Protein AF-A0AAW5SA31-F1 (afdb_monomer)

Structure (mmCIF, N/CA/C/O backbone):
data_AF-A0AAW5SA31-F1
#
_entry.id   AF-A0AAW5SA31-F1
#
loop_
_atom_site.group_PDB
_atom_site.id
_atom_site.type_symbol
_atom_site.label_atom_id
_atom_site.label_alt_id
_atom_site.label_comp_id
_atom_site.label_asym_id
_atom_site.label_entity_id
_atom_site.label_seq_id
_atom_site.pdbx_PDB_ins_code
_atom_site.Cartn_x
_atom_site.Cartn_y
_atom_site.Cartn_z
_atom_site.occupancy
_atom_site.B_iso_or_equiv
_atom_site.auth_seq_id
_atom_site.auth_comp_id
_atom_site.auth_asym_id
_atom_site.auth_atom_id
_atom_site.pdbx_PDB_model_num
ATOM 1 N N . MET A 1 1 ? 22.040 14.683 -33.271 1.00 43.22 1 MET A N 1
ATOM 2 C CA . MET A 1 1 ? 22.042 13.225 -33.069 1.00 43.22 1 MET A CA 1
ATOM 3 C C . MET A 1 1 ? 21.129 13.010 -31.892 1.00 43.22 1 MET A C 1
ATOM 5 O O . MET A 1 1 ? 21.526 13.370 -30.793 1.00 43.22 1 MET A O 1
ATOM 9 N N . ASP A 1 2 ? 19.895 12.589 -32.143 1.00 50.62 2 ASP A N 1
ATOM 10 C CA . ASP A 1 2 ? 19.017 12.138 -31.068 1.00 50.62 2 ASP A CA 1
ATOM 11 C C . ASP A 1 2 ? 19.607 10.826 -30.564 1.00 50.62 2 ASP A C 1
ATOM 13 O O . ASP A 1 2 ? 19.638 9.835 -31.294 1.00 50.62 2 ASP A O 1
ATOM 17 N N . VAL A 1 3 ? 20.193 10.857 -29.370 1.00 56.38 3 VAL A N 1
ATOM 18 C CA . VAL A 1 3 ? 20.491 9.630 -28.637 1.00 56.38 3 VAL A CA 1
ATOM 19 C C . VAL A 1 3 ? 19.122 9.116 -28.217 1.00 56.38 3 VAL A C 1
ATOM 21 O O . VAL A 1 3 ? 18.486 9.682 -27.334 1.00 56.38 3 VAL A O 1
ATOM 24 N N . THR A 1 4 ? 18.593 8.145 -28.954 1.00 63.34 4 THR A N 1
ATOM 25 C CA . THR A 1 4 ? 17.371 7.452 -28.559 1.00 63.34 4 THR A CA 1
ATOM 26 C C . THR A 1 4 ? 17.748 6.507 -27.432 1.00 63.34 4 THR A C 1
ATOM 28 O O . THR A 1 4 ? 18.197 5.400 -27.707 1.00 63.34 4 THR A O 1
ATOM 31 N N . THR A 1 5 ? 17.628 6.973 -26.192 1.00 72.38 5 THR A N 1
ATOM 32 C CA . THR A 1 5 ? 17.687 6.123 -25.001 1.00 72.38 5 THR A CA 1
ATOM 33 C C . THR A 1 5 ? 16.659 4.999 -25.159 1.00 72.38 5 THR A C 1
ATOM 35 O O . THR A 1 5 ? 15.472 5.274 -25.373 1.00 72.38 5 THR A O 1
ATOM 38 N N . GLU A 1 6 ? 17.108 3.743 -25.131 1.00 83.25 6 GLU A N 1
ATOM 39 C CA . GLU A 1 6 ? 16.254 2.572 -25.351 1.00 83.25 6 GLU A CA 1
ATOM 40 C C . GLU A 1 6 ? 15.943 1.895 -24.013 1.00 83.25 6 GLU A C 1
ATOM 42 O O . GLU A 1 6 ? 16.829 1.600 -23.210 1.00 83.25 6 GLU A O 1
ATOM 47 N N . THR A 1 7 ? 14.663 1.623 -23.756 1.00 85.06 7 THR A N 1
ATOM 48 C CA . THR A 1 7 ? 14.256 0.823 -22.597 1.00 85.06 7 THR A CA 1
ATOM 49 C C . THR A 1 7 ? 14.637 -0.639 -22.827 1.00 85.06 7 THR A C 1
ATOM 51 O O . THR A 1 7 ? 14.102 -1.287 -23.725 1.00 85.06 7 THR A O 1
ATOM 54 N N . ILE A 1 8 ? 15.518 -1.185 -21.987 1.00 91.56 8 ILE A N 1
ATOM 55 C CA . ILE A 1 8 ? 15.962 -2.585 -22.072 1.00 91.56 8 ILE A CA 1
ATOM 56 C C . ILE A 1 8 ? 14.999 -3.515 -21.331 1.00 91.56 8 ILE A C 1
ATOM 58 O O . ILE A 1 8 ? 14.738 -4.636 -21.773 1.00 91.56 8 ILE A O 1
ATOM 62 N N . ALA A 1 9 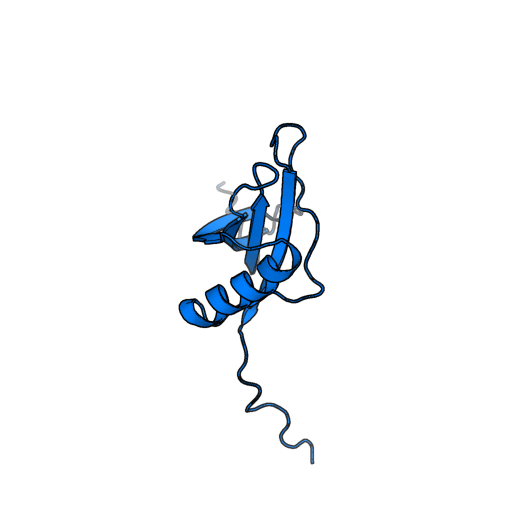? 14.495 -3.079 -20.178 1.00 91.00 9 ALA A N 1
ATOM 63 C CA . ALA A 1 9 ? 13.637 -3.896 -19.335 1.00 91.00 9 ALA A CA 1
ATOM 64 C C . ALA A 1 9 ? 12.626 -3.036 -18.580 1.00 91.00 9 ALA A C 1
ATOM 66 O O . ALA A 1 9 ? 12.915 -1.900 -18.211 1.00 91.00 9 ALA A O 1
ATOM 67 N N . VAL A 1 10 ? 11.456 -3.619 -18.324 1.00 92.62 10 VAL A N 1
ATOM 68 C CA . VAL A 1 10 ? 10.434 -3.056 -17.441 1.00 92.62 10 VAL A CA 1
ATOM 69 C C . VAL A 1 10 ? 9.976 -4.149 -16.486 1.00 92.62 10 VAL A C 1
ATOM 71 O O . VAL A 1 10 ? 9.599 -5.239 -16.921 1.00 92.62 10 VAL A O 1
ATOM 74 N N . GLU A 1 11 ? 9.999 -3.857 -15.192 1.00 94.25 11 GLU A N 1
ATOM 75 C CA . GLU A 1 11 ? 9.442 -4.705 -14.144 1.00 94.25 11 GLU A CA 1
ATOM 76 C C . GLU A 1 11 ? 8.261 -3.983 -13.505 1.00 94.25 11 GLU A C 1
ATOM 78 O O . GLU A 1 11 ? 8.405 -2.882 -12.987 1.00 94.25 11 GLU A O 1
ATOM 83 N N . THR A 1 12 ? 7.095 -4.625 -13.521 1.00 94.62 12 THR A N 1
ATOM 84 C CA . THR A 1 12 ? 5.894 -4.115 -12.855 1.00 94.62 12 THR A CA 1
ATOM 85 C C . THR A 1 12 ? 5.674 -4.864 -11.547 1.00 94.62 12 THR A C 1
ATOM 87 O O . THR A 1 12 ? 5.525 -6.090 -11.541 1.00 94.62 12 THR A O 1
ATOM 90 N N . GLN A 1 13 ? 5.583 -4.129 -10.442 1.00 95.44 13 GLN A N 1
ATOM 91 C CA . GLN A 1 13 ? 5.268 -4.655 -9.117 1.00 95.44 13 GLN A CA 1
ATOM 92 C C . GLN A 1 13 ? 4.000 -4.003 -8.557 1.00 95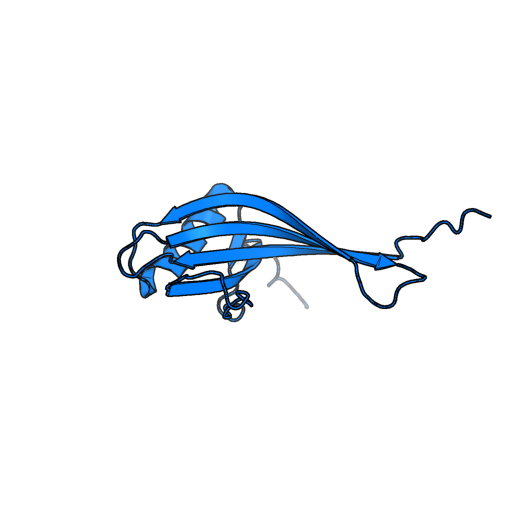.44 13 GLN A C 1
ATOM 94 O O . GLN A 1 13 ? 3.694 -2.845 -8.834 1.00 95.44 13 GLN A O 1
ATOM 99 N N . MET A 1 14 ? 3.252 -4.752 -7.744 1.00 97.12 14 MET A N 1
ATOM 100 C CA . MET A 1 14 ? 2.120 -4.219 -6.983 1.00 97.12 14 MET A CA 1
ATOM 101 C C . MET A 1 14 ? 2.546 -4.046 -5.527 1.00 97.12 14 MET A C 1
ATOM 103 O O . MET A 1 14 ? 3.048 -4.982 -4.900 1.00 97.12 14 MET A O 1
ATOM 107 N N . ARG A 1 15 ? 2.329 -2.856 -4.977 1.00 96.38 15 ARG A N 1
ATOM 108 C CA . ARG A 1 15 ? 2.663 -2.489 -3.600 1.00 96.38 15 ARG A CA 1
ATOM 109 C C . ARG A 1 15 ? 1.425 -1.989 -2.885 1.00 96.38 15 ARG A C 1
ATOM 111 O O . ARG A 1 15 ? 0.513 -1.455 -3.503 1.00 96.38 15 ARG A O 1
ATOM 118 N N . VAL A 1 16 ? 1.388 -2.187 -1.580 1.00 96.94 16 VAL A N 1
ATOM 119 C CA . VAL A 1 16 ? 0.352 -1.642 -0.716 1.00 96.94 16 VAL A CA 1
ATOM 120 C C . VAL A 1 16 ? 1.024 -0.785 0.321 1.00 96.94 16 VAL A C 1
ATOM 122 O O . VAL A 1 16 ? 1.877 -1.282 1.050 1.00 96.94 16 VAL A O 1
ATOM 125 N N . GLU A 1 17 ? 0.612 0.467 0.400 1.00 95.56 17 GLU A N 1
ATOM 126 C CA . GLU A 1 17 ? 1.028 1.397 1.437 1.00 95.56 17 GLU A CA 1
ATOM 127 C C . GLU A 1 17 ? -0.087 1.534 2.466 1.00 95.56 17 GLU A C 1
ATOM 129 O O . GLU A 1 17 ? -1.270 1.519 2.130 1.00 95.56 17 GLU A O 1
ATOM 134 N N . VAL A 1 18 ? 0.288 1.628 3.736 1.00 95.12 18 VAL A N 1
ATOM 135 C CA . VAL A 1 18 ? -0.635 1.774 4.857 1.00 95.12 18 VAL A CA 1
ATOM 136 C C . VAL A 1 18 ? -0.157 2.911 5.731 1.00 95.12 18 VAL A C 1
ATOM 138 O O . VAL A 1 18 ? 0.892 2.841 6.370 1.00 95.12 18 VAL A O 1
ATOM 141 N N . LEU A 1 19 ? -0.984 3.939 5.788 1.00 94.25 19 LEU A N 1
ATOM 142 C CA . LEU A 1 19 ? -0.770 5.167 6.522 1.00 94.25 19 LEU A CA 1
ATOM 143 C C . LEU A 1 19 ? -1.684 5.202 7.749 1.00 94.25 19 LEU A C 1
ATOM 145 O O . LEU A 1 19 ? -2.885 4.959 7.646 1.00 94.25 19 LEU A O 1
ATOM 149 N N . LEU A 1 20 ? -1.140 5.576 8.905 1.00 93.12 20 LEU A N 1
ATOM 150 C CA . LEU A 1 20 ? -1.929 6.015 10.054 1.00 93.12 20 LEU A CA 1
ATOM 151 C C . LEU A 1 20 ? -1.558 7.466 10.381 1.00 93.12 20 LEU A C 1
ATOM 153 O O . LEU A 1 20 ? -0.479 7.694 10.934 1.00 93.12 20 LEU A O 1
ATOM 157 N N . PRO A 1 21 ? -2.430 8.449 10.099 1.00 89.25 21 PRO A N 1
ATOM 158 C CA . PRO A 1 21 ? -2.113 9.855 10.347 1.00 89.25 21 PRO A CA 1
ATOM 159 C C . PRO A 1 21 ? -1.882 10.154 11.833 1.00 89.25 21 PRO A C 1
ATOM 161 O O . PRO A 1 21 ? -0.924 10.824 12.200 1.00 89.25 21 PRO A O 1
ATOM 164 N N . ALA A 1 22 ? -2.737 9.613 12.703 1.00 89.38 22 ALA A N 1
ATOM 165 C CA . ALA A 1 22 ? -2.664 9.788 14.149 1.00 89.38 22 ALA A CA 1
ATOM 166 C C . ALA A 1 22 ? -3.238 8.566 14.876 1.00 89.38 22 ALA A C 1
ATOM 168 O O . ALA A 1 22 ? -4.067 7.832 14.336 1.00 89.38 22 ALA A O 1
ATOM 169 N N . VAL A 1 23 ? -2.835 8.364 16.133 1.00 86.19 23 VAL A N 1
ATOM 170 C CA . VAL A 1 23 ? -3.386 7.291 16.973 1.00 86.19 23 VAL A CA 1
ATOM 171 C C . VAL A 1 23 ? -4.901 7.475 17.116 1.00 86.19 23 VAL A C 1
ATOM 173 O O . VAL A 1 23 ? -5.365 8.521 17.562 1.00 86.19 23 VAL A O 1
ATOM 176 N N . GLY A 1 24 ? -5.666 6.446 16.745 1.00 85.44 24 GLY A N 1
ATOM 177 C CA . GLY A 1 24 ? -7.133 6.460 16.780 1.00 85.44 24 GLY A CA 1
ATOM 178 C C . GLY A 1 24 ? -7.811 6.948 15.495 1.00 85.44 24 GLY A C 1
ATOM 179 O O . GLY A 1 24 ? -9.036 6.881 15.418 1.00 85.44 24 GLY A O 1
ATOM 180 N N . ALA A 1 25 ? -7.052 7.398 14.490 1.00 91.50 25 ALA A N 1
ATOM 181 C CA . ALA A 1 25 ? -7.575 7.634 13.145 1.00 91.50 25 ALA A CA 1
ATOM 182 C C . ALA A 1 25 ? -7.816 6.309 12.394 1.00 91.50 25 ALA A C 1
ATOM 184 O O . ALA A 1 25 ? -7.341 5.249 12.808 1.00 91.50 25 ALA A O 1
ATOM 185 N N . ALA A 1 26 ? -8.547 6.374 11.279 1.00 94.62 26 ALA A N 1
ATOM 186 C CA . ALA A 1 26 ? -8.621 5.259 10.340 1.00 94.62 26 ALA A CA 1
ATOM 187 C C . ALA A 1 26 ? -7.269 5.064 9.636 1.00 94.62 26 ALA A C 1
ATOM 189 O O . ALA A 1 26 ? -6.535 6.029 9.407 1.00 94.62 26 ALA A O 1
ATOM 190 N N . PHE A 1 27 ? -6.958 3.818 9.284 1.00 95.88 27 PHE A N 1
ATOM 191 C CA . PHE A 1 27 ? -5.839 3.526 8.395 1.00 95.88 27 PHE A CA 1
ATOM 192 C C . PHE A 1 27 ? -6.220 3.894 6.971 1.00 95.88 27 PHE A C 1
ATOM 194 O O . PHE A 1 27 ? -7.309 3.540 6.533 1.00 95.88 27 PHE A O 1
ATOM 201 N N . HIS A 1 28 ? -5.315 4.534 6.248 1.00 96.56 28 HIS A N 1
ATOM 202 C CA . HIS A 1 28 ? -5.466 4.803 4.830 1.00 96.56 28 HIS A CA 1
ATOM 203 C C . HIS A 1 28 ? -4.569 3.834 4.057 1.00 96.56 28 HIS A C 1
ATOM 205 O O . HIS A 1 28 ? -3.347 3.873 4.200 1.00 96.56 28 HIS A O 1
ATOM 211 N N . ALA A 1 29 ? -5.180 2.908 3.321 1.00 96.81 29 ALA A N 1
ATOM 212 C CA . ALA A 1 29 ? -4.482 1.902 2.533 1.00 96.81 29 ALA A CA 1
ATOM 213 C C . ALA A 1 29 ? -4.523 2.270 1.046 1.00 96.81 29 ALA A C 1
ATOM 215 O O . ALA A 1 29 ? -5.592 2.568 0.517 1.00 96.81 29 ALA A O 1
ATOM 216 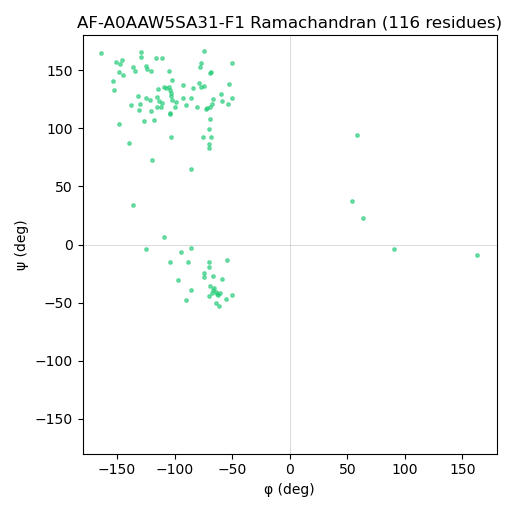N N . VAL A 1 30 ? -3.382 2.196 0.368 1.00 97.00 30 VAL A N 1
ATOM 217 C CA . VAL A 1 30 ? -3.219 2.565 -1.044 1.00 97.00 30 VAL A CA 1
ATOM 218 C C . VAL A 1 30 ? -2.624 1.383 -1.793 1.00 97.00 30 VAL A C 1
ATOM 220 O O . VAL A 1 30 ? -1.585 0.866 -1.394 1.00 97.00 30 VAL A O 1
ATOM 223 N N . LEU A 1 31 ? -3.263 0.943 -2.875 1.00 97.56 31 LEU A N 1
ATOM 224 C CA . LEU A 1 31 ? -2.675 -0.005 -3.820 1.00 97.56 31 LEU A CA 1
ATOM 225 C C . LEU A 1 31 ? -1.947 0.785 -4.911 1.00 97.56 31 LEU A C 1
ATOM 227 O O . LEU A 1 31 ? -2.567 1.553 -5.647 1.00 97.56 31 LEU A O 1
ATOM 231 N N . VAL A 1 32 ? -0.647 0.555 -5.039 1.00 96.62 32 VAL A N 1
ATOM 232 C CA . VAL A 1 32 ? 0.247 1.226 -5.983 1.00 96.62 32 VAL A CA 1
ATOM 233 C C . VAL A 1 32 ? 0.766 0.208 -6.996 1.00 96.62 32 VAL A C 1
ATOM 235 O O . VAL A 1 32 ? 1.187 -0.891 -6.629 1.00 96.62 32 VAL A O 1
ATOM 238 N N . ARG A 1 33 ? 0.749 0.564 -8.280 1.00 96.19 33 ARG A N 1
ATOM 239 C CA . ARG A 1 33 ? 1.544 -0.107 -9.312 1.00 96.19 33 ARG A CA 1
ATOM 240 C C . ARG A 1 33 ? 2.859 0.644 -9.455 1.00 96.19 33 ARG A C 1
ATOM 242 O O . ARG A 1 33 ? 2.842 1.847 -9.687 1.00 96.19 33 ARG A O 1
ATOM 249 N N . GLU A 1 34 ? 3.966 -0.066 -9.338 1.00 95.75 34 GLU A N 1
ATOM 250 C CA . GLU A 1 34 ? 5.311 0.461 -9.526 1.00 95.75 34 GLU A CA 1
ATOM 251 C C . GLU A 1 34 ? 5.906 -0.156 -10.791 1.00 95.75 34 GLU A C 1
ATOM 253 O O . GLU A 1 34 ? 6.036 -1.376 -10.877 1.00 95.75 34 GLU A O 1
ATOM 258 N N . ASP A 1 35 ? 6.223 0.684 -11.773 1.00 95.19 35 ASP A N 1
ATOM 259 C CA . ASP A 1 35 ? 6.901 0.296 -13.004 1.00 95.19 35 ASP A CA 1
ATOM 260 C C . ASP A 1 35 ? 8.364 0.754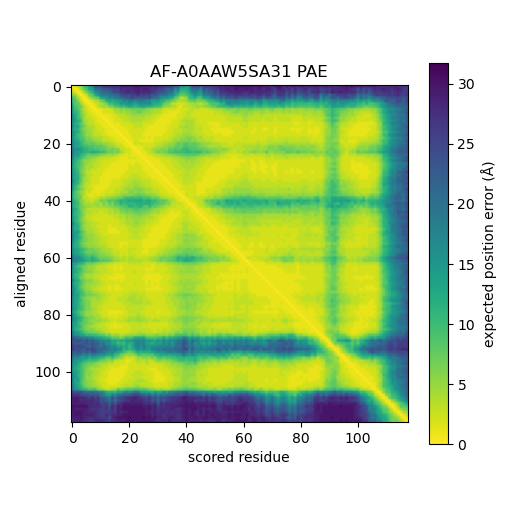 -12.904 1.00 95.19 35 ASP A C 1
ATOM 262 O O . ASP A 1 35 ? 8.650 1.950 -12.858 1.00 95.19 35 ASP A O 1
ATOM 266 N N . ILE A 1 36 ? 9.282 -0.209 -12.838 1.00 94.25 36 ILE A N 1
ATOM 267 C CA . ILE A 1 36 ? 10.729 0.003 -12.754 1.00 94.25 36 ILE A CA 1
ATOM 268 C C . ILE A 1 36 ? 11.299 -0.198 -14.157 1.00 94.25 36 ILE A C 1
ATOM 270 O O . ILE A 1 36 ? 11.153 -1.277 -14.734 1.00 94.25 36 ILE A O 1
ATOM 274 N N . GLN A 1 37 ? 11.906 0.838 -14.727 1.00 94.12 37 GLN A N 1
ATOM 275 C CA . GLN A 1 37 ? 12.387 0.854 -16.108 1.00 94.12 37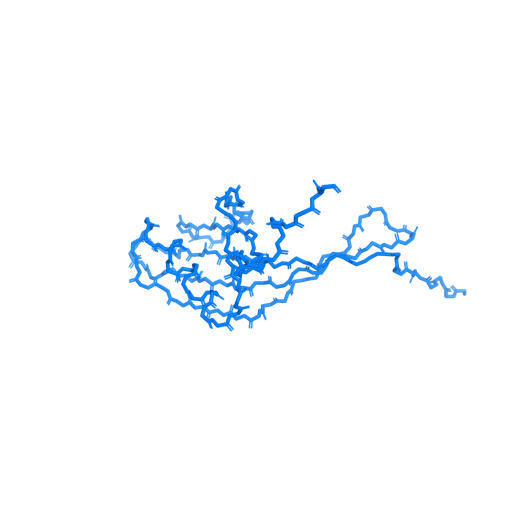 GLN A CA 1
ATOM 276 C C . GLN A 1 37 ? 13.907 0.977 -16.137 1.00 94.12 37 GLN A C 1
ATOM 278 O O . GLN A 1 37 ? 14.471 1.895 -15.551 1.00 94.12 37 GLN A O 1
ATOM 283 N N . TRP A 1 38 ? 14.570 0.064 -16.845 1.00 93.62 38 TRP A N 1
ATOM 284 C CA . TRP A 1 38 ? 16.015 0.104 -17.063 1.00 93.62 38 TRP A CA 1
ATOM 285 C C . TRP A 1 38 ? 16.321 0.557 -18.482 1.00 93.62 38 TRP A C 1
ATOM 287 O O . TRP A 1 38 ? 15.722 0.060 -19.443 1.00 93.62 38 TRP A O 1
ATOM 297 N N . PHE A 1 39 ? 17.294 1.452 -18.597 1.00 91.69 39 PHE A N 1
ATOM 298 C CA . PHE A 1 39 ? 17.763 2.012 -19.856 1.00 91.69 39 PHE A CA 1
ATOM 299 C C . PHE A 1 39 ? 19.178 1.525 -20.170 1.00 91.69 39 PHE A C 1
ATOM 301 O O . PHE A 1 39 ? 19.889 1.020 -19.301 1.00 91.69 39 PHE A O 1
ATOM 308 N N . ASP A 1 40 ? 19.568 1.618 -21.435 1.00 90.81 40 ASP A N 1
ATOM 309 C CA . ASP A 1 40 ? 20.885 1.195 -21.911 1.00 90.81 40 ASP A CA 1
ATOM 310 C C . ASP A 1 40 ? 22.023 2.144 -21.524 1.00 90.81 40 ASP A C 1
ATOM 312 O O . ASP A 1 40 ? 23.176 1.718 -21.410 1.00 90.81 40 ASP A O 1
ATOM 316 N N . ASP A 1 41 ? 21.692 3.408 -21.286 1.00 90.44 41 ASP A N 1
ATOM 317 C CA . ASP A 1 41 ? 22.615 4.491 -20.963 1.00 90.44 41 ASP A CA 1
ATOM 318 C C . ASP A 1 41 ? 22.621 4.900 -19.477 1.00 90.44 41 ASP A C 1
ATOM 320 O O . ASP A 1 41 ? 23.578 5.551 -19.044 1.00 90.44 41 ASP A O 1
ATOM 324 N N . ASP A 1 42 ? 21.624 4.483 -18.685 1.00 87.12 42 ASP A N 1
ATOM 325 C CA . ASP A 1 42 ? 21.509 4.793 -17.253 1.00 87.12 42 ASP A CA 1
ATOM 326 C C . ASP A 1 42 ? 21.612 3.531 -16.369 1.00 87.12 42 ASP A C 1
ATOM 328 O O . ASP A 1 42 ? 20.769 2.632 -16.451 1.00 87.12 42 ASP A O 1
ATOM 332 N N . PRO A 1 43 ? 22.620 3.434 -15.477 1.00 85.94 43 PRO A N 1
ATOM 333 C CA . PRO A 1 43 ? 22.705 2.340 -14.509 1.00 85.94 43 PRO A CA 1
ATOM 334 C C . PRO A 1 43 ? 21.634 2.400 -13.404 1.00 85.94 43 PRO A C 1
ATOM 336 O O . PRO A 1 43 ? 21.465 1.418 -12.677 1.00 85.94 43 PRO A O 1
ATOM 339 N N . THR A 1 44 ? 20.949 3.533 -13.235 1.00 91.50 44 THR A N 1
ATOM 340 C CA . THR A 1 44 ? 19.870 3.722 -12.262 1.00 91.50 44 THR A CA 1
ATOM 341 C C . THR A 1 44 ? 18.528 3.564 -12.972 1.00 91.50 44 THR A C 1
ATOM 343 O O . THR A 1 44 ? 18.266 4.289 -13.927 1.00 91.50 44 THR A O 1
ATOM 346 N N . PRO A 1 45 ? 17.654 2.641 -12.539 1.00 90.44 45 PRO A N 1
ATOM 347 C CA . PRO A 1 45 ? 16.338 2.536 -13.146 1.00 90.44 45 PRO A CA 1
ATOM 348 C C . PRO A 1 45 ? 15.458 3.742 -12.802 1.00 90.44 45 PRO A C 1
ATOM 350 O O . PRO A 1 45 ? 15.520 4.264 -11.686 1.00 90.44 45 PRO A O 1
ATOM 353 N N . ASP A 1 46 ? 14.586 4.123 -13.733 1.00 93.25 46 ASP A N 1
ATOM 354 C CA . ASP A 1 46 ? 13.481 5.042 -13.457 1.00 93.25 46 ASP A CA 1
ATOM 355 C C . ASP A 1 46 ? 12.346 4.285 -12.761 1.00 93.25 46 ASP A C 1
ATOM 357 O O . ASP A 1 46 ? 12.036 3.145 -13.114 1.00 93.25 46 ASP A O 1
ATOM 361 N N . ILE A 1 47 ? 11.726 4.909 -11.761 1.00 92.00 47 ILE A N 1
ATOM 362 C CA . ILE A 1 47 ? 10.648 4.308 -10.971 1.00 92.00 47 ILE A CA 1
ATOM 363 C C . ILE A 1 47 ? 9.404 5.173 -11.125 1.00 92.00 47 ILE A C 1
ATOM 365 O O . ILE A 1 47 ? 9.355 6.311 -10.660 1.00 92.00 47 ILE A O 1
ATOM 369 N N . GLN A 1 48 ? 8.369 4.607 -11.741 1.00 93.19 48 GLN A N 1
ATOM 370 C CA . GLN A 1 48 ? 7.089 5.272 -11.955 1.00 93.19 48 GLN A CA 1
ATOM 371 C C . GLN A 1 48 ? 6.015 4.613 -11.096 1.00 93.19 48 GLN A C 1
ATOM 373 O O . GLN A 1 48 ? 5.755 3.417 -11.211 1.00 93.19 48 GLN A O 1
ATOM 378 N N . GLN A 1 49 ? 5.376 5.399 -10.233 1.00 93.44 49 GLN A N 1
ATOM 379 C CA . GLN A 1 49 ? 4.340 4.917 -9.327 1.00 93.44 49 GLN A CA 1
ATOM 380 C C . GLN A 1 49 ? 2.963 5.431 -9.737 1.00 93.44 49 GLN A C 1
ATOM 382 O O . GLN A 1 49 ? 2.774 6.611 -10.037 1.00 93.44 49 GLN A O 1
ATOM 387 N N . TYR A 1 50 ? 1.984 4.533 -9.709 1.00 94.56 50 TYR A N 1
ATOM 388 C CA . TYR A 1 50 ? 0.605 4.816 -10.071 1.00 94.56 50 TYR A CA 1
ATOM 389 C C . TYR A 1 50 ? -0.328 4.319 -8.979 1.00 94.56 50 TYR A C 1
ATOM 391 O O . TYR A 1 50 ? -0.387 3.120 -8.699 1.00 94.56 50 TYR A O 1
ATOM 399 N N . VAL A 1 51 ? -1.110 5.228 -8.402 1.00 96.19 51 VAL A N 1
ATOM 400 C CA . VAL A 1 51 ? -2.197 4.851 -7.499 1.00 96.19 51 VAL A CA 1
ATOM 401 C C . VAL A 1 51 ? -3.281 4.134 -8.300 1.00 96.19 51 VAL A C 1
ATOM 403 O O . VAL A 1 51 ? -3.835 4.679 -9.255 1.00 96.19 51 VAL A O 1
ATOM 406 N N . VAL A 1 52 ? -3.573 2.896 -7.911 1.00 96.62 52 VAL A N 1
ATOM 407 C CA . VAL A 1 52 ? -4.613 2.061 -8.522 1.00 96.62 52 VAL A CA 1
ATOM 408 C C . VAL A 1 52 ? -5.940 2.272 -7.809 1.00 96.62 52 VAL A C 1
ATOM 410 O O . VAL A 1 52 ? -6.969 2.467 -8.455 1.00 96.62 52 VAL A O 1
ATOM 413 N N . CYS A 1 53 ? -5.921 2.221 -6.479 1.00 95.56 53 CYS A N 1
ATOM 414 C CA . CYS A 1 53 ? -7.082 2.456 -5.631 1.00 95.56 53 CYS A CA 1
ATOM 415 C C . CYS A 1 53 ? -6.658 2.714 -4.184 1.00 95.56 53 CYS A C 1
ATOM 417 O O . CYS A 1 53 ? -5.532 2.421 -3.780 1.00 95.56 53 CYS A O 1
ATOM 419 N N . GLU A 1 54 ? -7.597 3.236 -3.402 1.00 97.12 54 GLU A N 1
ATOM 420 C CA . GLU A 1 54 ? -7.400 3.607 -2.005 1.00 97.12 54 GLU A CA 1
ATOM 421 C C . GLU A 1 54 ? -8.593 3.146 -1.165 1.00 97.12 54 GLU A C 1
ATOM 423 O O . GLU A 1 54 ? -9.722 3.036 -1.663 1.00 97.12 54 GLU A O 1
ATOM 428 N N . ARG A 1 55 ? -8.359 2.891 0.124 1.00 97.06 55 ARG A N 1
ATOM 429 C CA . ARG A 1 55 ? -9.412 2.559 1.080 1.00 97.06 55 ARG A CA 1
ATOM 430 C C . ARG A 1 55 ? -9.055 2.962 2.504 1.00 97.06 55 ARG A C 1
ATOM 432 O O . ARG A 1 55 ? -8.012 2.583 3.029 1.00 97.06 55 ARG A O 1
ATOM 439 N N . ASP A 1 56 ? -10.012 3.609 3.163 1.00 97.06 56 ASP A N 1
ATOM 440 C CA . ASP A 1 56 ? -9.960 3.842 4.602 1.00 97.06 56 ASP A CA 1
ATOM 441 C C . ASP A 1 56 ? -10.483 2.626 5.382 1.00 97.06 56 ASP A C 1
ATOM 443 O O . ASP A 1 56 ? -11.533 2.053 5.072 1.00 97.06 56 ASP A O 1
ATOM 447 N N . LEU A 1 57 ? -9.750 2.235 6.423 1.00 96.00 57 LEU A N 1
ATOM 448 C CA . LEU A 1 57 ? -10.005 1.060 7.247 1.00 96.00 57 LEU A CA 1
ATOM 449 C C . LEU A 1 57 ? -10.076 1.454 8.728 1.00 96.00 57 LEU A C 1
ATOM 451 O O . LEU A 1 57 ? -9.065 1.691 9.393 1.00 96.00 57 LEU A O 1
ATOM 455 N N . SER A 1 58 ? -11.292 1.457 9.270 1.00 95.19 58 SER A N 1
ATOM 456 C CA . SER A 1 58 ? -11.566 1.714 10.691 1.00 95.19 58 SER A CA 1
ATOM 457 C C . SER A 1 58 ? -11.446 0.433 11.523 1.00 95.19 58 SER A C 1
ATOM 459 O O . SER A 1 58 ? -12.428 -0.074 12.065 1.00 95.19 58 SER A O 1
ATOM 461 N N . VAL A 1 59 ? -10.237 -0.123 11.591 1.00 94.19 59 VAL A N 1
ATOM 462 C CA . VAL A 1 59 ? -9.912 -1.344 12.349 1.00 94.19 59 VAL A CA 1
ATOM 463 C C . VAL A 1 59 ? -8.703 -1.114 13.255 1.00 94.19 59 VAL A C 1
ATOM 465 O O . VAL A 1 59 ? -7.993 -0.128 13.109 1.00 94.19 59 VAL A O 1
ATOM 468 N N . ALA A 1 60 ? -8.455 -2.012 14.209 1.00 91.31 60 ALA A N 1
ATOM 469 C CA . ALA A 1 60 ? -7.246 -1.960 15.033 1.00 91.31 60 ALA A CA 1
ATOM 470 C C . ALA A 1 60 ? -6.013 -2.476 14.265 1.00 91.31 60 ALA A C 1
ATOM 472 O O . ALA A 1 60 ? -6.146 -3.308 13.369 1.00 91.31 60 ALA A O 1
ATOM 473 N N . LEU A 1 61 ? -4.809 -2.055 14.678 1.00 86.31 61 LEU A N 1
ATOM 474 C CA . LEU A 1 61 ? -3.534 -2.413 14.038 1.00 86.31 61 LEU A CA 1
ATOM 475 C C . LEU A 1 61 ? -3.326 -3.922 13.780 1.00 86.31 61 LEU A C 1
ATOM 477 O O . LEU A 1 61 ? -2.906 -4.258 12.679 1.00 86.31 61 LEU A O 1
ATOM 481 N N . PRO A 1 62 ? -3.638 -4.868 14.691 1.00 86.88 62 PRO A N 1
ATOM 482 C CA . PRO A 1 62 ? -3.482 -6.286 14.351 1.00 86.88 62 PRO A CA 1
ATOM 483 C C . PRO A 1 62 ? -4.450 -6.748 13.248 1.00 86.88 62 PRO A C 1
ATOM 485 O O . PRO A 1 62 ? -4.140 -7.676 12.506 1.00 86.88 62 PRO A O 1
ATOM 488 N N . SER A 1 63 ? -5.608 -6.098 13.115 1.00 94.25 63 SER A N 1
ATOM 489 C CA . SER A 1 63 ? -6.646 -6.459 12.147 1.00 94.25 63 SER A CA 1
ATOM 490 C C . SER A 1 63 ? -6.471 -5.781 10.787 1.00 94.25 63 SER A C 1
ATOM 492 O O . SER A 1 63 ? -7.102 -6.217 9.824 1.00 94.25 63 SER A O 1
ATOM 494 N N . VAL A 1 64 ? -5.631 -4.741 10.683 1.00 94.88 64 VAL A N 1
ATOM 495 C CA . VAL A 1 64 ? -5.458 -3.972 9.439 1.00 94.88 64 VAL A CA 1
ATOM 496 C C . VAL A 1 64 ? -4.949 -4.848 8.299 1.00 94.88 64 VAL A C 1
ATOM 498 O O . VAL A 1 64 ? -5.497 -4.802 7.205 1.00 94.88 64 VAL A O 1
ATOM 501 N N . PHE A 1 65 ? -3.991 -5.734 8.571 1.00 95.12 65 PHE A N 1
ATOM 502 C CA . PHE A 1 65 ? -3.406 -6.614 7.559 1.00 95.12 65 PHE A CA 1
ATOM 503 C C . PHE A 1 65 ? -4.437 -7.581 6.968 1.00 95.12 65 PHE A C 1
ATOM 505 O O . PHE A 1 65 ? -4.504 -7.757 5.756 1.00 95.12 65 PHE A O 1
ATOM 512 N N . ALA A 1 66 ? -5.291 -8.163 7.815 1.00 95.06 66 ALA A N 1
ATOM 513 C CA . ALA A 1 66 ? -6.359 -9.048 7.362 1.00 95.06 66 ALA A CA 1
ATOM 514 C C . ALA A 1 66 ? -7.455 -8.287 6.598 1.00 95.06 66 ALA A C 1
ATOM 516 O O . ALA A 1 66 ? -8.008 -8.812 5.634 1.00 95.06 66 ALA A O 1
ATOM 517 N N . ALA A 1 67 ? -7.763 -7.051 7.008 1.00 96.88 67 ALA A N 1
ATOM 518 C CA . ALA A 1 67 ? -8.720 -6.197 6.310 1.00 96.88 67 ALA A CA 1
ATOM 519 C C . ALA A 1 67 ? -8.215 -5.791 4.914 1.00 96.88 67 ALA A C 1
ATOM 521 O O . ALA A 1 67 ? -8.991 -5.801 3.960 1.00 96.88 67 ALA A O 1
ATOM 522 N N . ILE A 1 68 ? -6.917 -5.501 4.788 1.00 96.81 68 ILE A N 1
ATOM 523 C CA . ILE A 1 68 ? -6.246 -5.235 3.510 1.00 96.81 68 ILE A CA 1
ATOM 524 C C . ILE A 1 68 ? -6.282 -6.474 2.619 1.00 96.81 68 ILE A C 1
ATOM 526 O O . ILE A 1 68 ? -6.713 -6.377 1.475 1.00 96.81 68 ILE A O 1
ATOM 530 N N . ASP A 1 69 ? -5.892 -7.640 3.140 1.00 95.50 69 ASP A N 1
ATOM 531 C CA . ASP A 1 69 ? -5.939 -8.896 2.385 1.00 95.50 69 ASP A CA 1
ATOM 532 C C . ASP A 1 69 ? -7.353 -9.171 1.849 1.00 95.50 69 ASP A C 1
ATOM 534 O O . ASP A 1 69 ? -7.519 -9.450 0.664 1.00 95.50 69 ASP A O 1
ATOM 538 N N . ALA A 1 70 ? -8.383 -9.028 2.690 1.00 95.81 70 ALA A N 1
ATOM 539 C CA . ALA A 1 70 ? -9.772 -9.240 2.283 1.00 95.81 70 ALA A CA 1
ATOM 540 C C . ALA A 1 70 ? -10.236 -8.238 1.213 1.00 95.81 70 ALA A C 1
ATOM 542 O O . ALA A 1 70 ? -10.939 -8.614 0.273 1.00 95.81 70 ALA A O 1
ATOM 543 N N . TRP A 1 71 ? -9.843 -6.968 1.345 1.00 96.75 71 TRP A N 1
ATOM 544 C CA . TRP A 1 71 ? -10.130 -5.931 0.356 1.00 96.75 71 TRP A CA 1
ATOM 545 C C . TRP A 1 71 ? -9.493 -6.254 -1.002 1.00 96.75 71 TRP A C 1
ATOM 547 O O . TRP A 1 71 ? -10.191 -6.302 -2.017 1.00 96.75 71 TRP A O 1
ATOM 557 N N . LEU A 1 72 ? -8.189 -6.527 -1.012 1.00 96.44 72 LEU A N 1
ATOM 558 C CA . LEU A 1 72 ? -7.427 -6.810 -2.227 1.00 96.44 72 LEU A CA 1
ATOM 559 C C . LEU A 1 72 ? -7.869 -8.106 -2.903 1.00 96.44 72 LEU A C 1
ATOM 561 O O . LEU A 1 72 ? -7.940 -8.171 -4.132 1.00 96.44 72 LEU A O 1
ATOM 565 N N . GLU A 1 73 ? -8.202 -9.134 -2.125 1.00 95.38 73 GLU A N 1
ATOM 566 C CA . GLU A 1 73 ? -8.652 -10.413 -2.666 1.00 95.38 73 GLU A CA 1
ATOM 567 C C . GLU A 1 73 ? -10.013 -10.264 -3.353 1.00 95.38 73 GLU A C 1
ATOM 569 O O . GLU A 1 73 ? -10.223 -10.810 -4.442 1.00 95.38 73 GLU A O 1
ATOM 574 N N . HIS A 1 74 ? -10.926 -9.506 -2.739 1.00 94.19 74 HIS A N 1
ATOM 575 C CA . HIS A 1 74 ? -12.274 -9.305 -3.256 1.00 94.19 74 HIS A CA 1
ATOM 576 C C . HIS A 1 74 ? -12.293 -8.453 -4.529 1.00 94.19 74 HIS A C 1
ATOM 578 O O . HIS A 1 74 ? -12.982 -8.805 -5.487 1.00 94.19 74 HIS A O 1
ATOM 584 N N . GLU A 1 75 ? -11.533 -7.357 -4.550 1.00 95.06 75 GLU A N 1
ATOM 585 C CA . GLU A 1 75 ? -11.622 -6.348 -5.615 1.00 95.06 75 GLU A CA 1
ATOM 586 C C . GLU A 1 75 ? -10.567 -6.527 -6.711 1.00 95.06 75 GLU A C 1
ATOM 588 O O . GLU A 1 75 ? -10.838 -6.237 -7.875 1.00 95.06 75 GLU A O 1
ATOM 593 N N . HIS A 1 76 ? -9.388 -7.056 -6.371 1.00 92.94 76 HIS A N 1
ATOM 594 C CA . HIS A 1 76 ? -8.238 -7.101 -7.280 1.00 92.94 76 HIS A CA 1
ATOM 595 C C . HIS A 1 76 ? -7.658 -8.502 -7.486 1.00 92.94 76 HIS A C 1
ATOM 597 O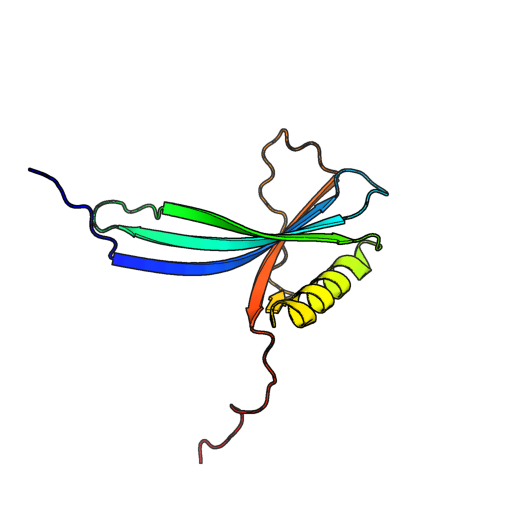 O . HIS A 1 76 ? -6.756 -8.664 -8.304 1.00 92.94 76 HIS A O 1
ATOM 603 N N . ARG A 1 77 ? -8.167 -9.529 -6.783 1.00 94.69 77 ARG A N 1
ATOM 604 C CA . ARG A 1 77 ? -7.566 -10.878 -6.752 1.00 94.69 77 ARG A CA 1
ATOM 605 C C . ARG A 1 77 ? -6.089 -10.832 -6.355 1.00 94.69 77 ARG A C 1
ATOM 607 O O . ARG A 1 77 ? -5.276 -11.590 -6.880 1.00 94.69 77 ARG A O 1
ATOM 614 N N . LEU A 1 78 ? -5.747 -9.940 -5.430 1.00 95.88 78 LEU A N 1
ATOM 615 C CA . LEU A 1 78 ? -4.401 -9.772 -4.893 1.00 95.88 78 LEU A CA 1
ATOM 616 C C . LEU A 1 78 ? -4.379 -10.094 -3.401 1.00 95.88 78 LEU A C 1
ATOM 618 O O . LEU A 1 78 ? -5.407 -10.080 -2.733 1.00 95.88 78 LEU A O 1
ATOM 622 N N . ARG A 1 79 ? -3.189 -10.368 -2.877 1.00 96.00 79 ARG A N 1
ATOM 623 C CA . ARG A 1 79 ? -2.928 -10.504 -1.446 1.00 96.00 79 ARG A CA 1
ATOM 624 C C . ARG A 1 79 ? -1.544 -9.961 -1.121 1.00 96.00 79 ARG A C 1
ATOM 626 O O . ARG A 1 79 ? -0.631 -10.126 -1.932 1.00 96.00 79 ARG A O 1
ATOM 633 N N . VAL A 1 80 ? -1.364 -9.358 0.053 1.00 95.56 80 VAL A N 1
ATOM 634 C CA . VAL A 1 80 ? -0.032 -8.915 0.478 1.00 95.56 80 VAL A CA 1
ATOM 635 C C . VAL A 1 80 ? 0.781 -10.109 0.969 1.00 95.56 80 VAL A C 1
ATOM 637 O O . VAL A 1 80 ? 0.296 -10.959 1.717 1.00 95.56 80 VAL A O 1
ATOM 640 N N . LEU A 1 81 ? 2.041 -10.195 0.549 1.00 94.88 81 LEU A N 1
ATOM 641 C CA . LEU A 1 81 ? 2.972 -11.209 1.026 1.00 94.88 81 LEU A CA 1
ATOM 642 C C . LEU A 1 81 ? 3.314 -10.916 2.499 1.00 94.88 81 LEU A C 1
ATOM 644 O O . LEU A 1 81 ? 3.917 -9.877 2.773 1.00 94.88 81 LEU A O 1
ATOM 648 N N . PRO A 1 82 ? 3.014 -11.810 3.463 1.00 91.50 82 PRO A N 1
ATOM 649 C CA . PRO A 1 82 ? 3.150 -11.486 4.888 1.00 91.50 82 PRO A CA 1
ATOM 650 C C . PRO A 1 82 ? 4.563 -11.079 5.329 1.00 91.50 82 PRO A C 1
ATOM 652 O O . PRO A 1 82 ? 4.717 -10.294 6.255 1.00 91.50 82 PRO A O 1
ATOM 655 N N . HIS A 1 83 ? 5.594 -11.600 4.661 1.00 93.12 83 HIS A N 1
ATOM 656 C CA . HIS A 1 83 ? 7.003 -11.324 4.958 1.00 93.12 83 HIS A CA 1
ATOM 657 C C . HIS A 1 83 ? 7.542 -10.056 4.279 1.00 93.12 83 HIS A C 1
ATOM 659 O O . HIS A 1 83 ? 8.710 -9.731 4.458 1.00 93.12 83 HIS A O 1
ATOM 665 N N . SER A 1 84 ? 6.728 -9.382 3.463 1.00 95.06 84 SER A N 1
ATOM 666 C CA . SER A 1 84 ? 7.139 -8.188 2.717 1.00 95.06 84 SER A CA 1
ATOM 667 C C . SER A 1 84 ? 6.818 -6.877 3.431 1.00 95.06 84 SER A C 1
ATOM 669 O O . SER A 1 84 ? 7.210 -5.825 2.941 1.00 95.06 84 SER A O 1
ATOM 671 N N . TRP A 1 85 ? 6.105 -6.937 4.560 1.00 94.81 85 TRP A N 1
ATOM 672 C CA . TRP A 1 85 ? 5.778 -5.751 5.341 1.00 94.81 85 TRP A CA 1
ATOM 673 C C . TRP A 1 85 ? 7.033 -5.129 5.942 1.00 94.81 85 TRP A C 1
ATOM 675 O O . TRP A 1 85 ? 7.759 -5.783 6.694 1.00 94.81 85 TRP A O 1
ATOM 685 N N . GLN A 1 86 ? 7.240 -3.850 5.664 1.00 94.50 86 GLN A N 1
ATOM 686 C CA . GLN A 1 86 ? 8.329 -3.057 6.219 1.00 94.50 86 GLN A CA 1
ATOM 687 C C . GLN A 1 86 ? 7.884 -1.605 6.442 1.00 94.50 86 GLN A C 1
ATOM 689 O O . GLN A 1 86 ? 6.899 -1.170 5.843 1.00 94.50 86 GLN A O 1
ATOM 694 N N . PRO A 1 87 ? 8.560 -0.843 7.317 1.00 91.62 87 PRO A N 1
ATOM 695 C CA . PRO A 1 87 ? 8.387 0.604 7.364 1.00 91.62 87 PRO A CA 1
ATOM 696 C C . PRO A 1 87 ? 8.760 1.200 6.007 1.00 91.62 87 PRO A C 1
ATOM 698 O O . PRO A 1 87 ? 9.834 0.891 5.493 1.00 91.62 87 PRO A O 1
ATOM 701 N N . ALA A 1 88 ? 7.895 2.038 5.440 1.00 86.25 88 ALA A N 1
ATOM 702 C CA . ALA A 1 88 ? 8.275 2.792 4.251 1.00 86.25 88 ALA A CA 1
ATOM 703 C C . ALA A 1 88 ? 9.156 3.982 4.658 1.00 86.25 88 ALA A C 1
ATOM 705 O O . ALA A 1 88 ? 9.033 4.508 5.772 1.00 86.25 88 ALA A O 1
ATOM 706 N N . GLU A 1 89 ? 10.027 4.430 3.754 1.00 74.00 89 GLU A N 1
ATOM 707 C CA . GLU A 1 89 ? 10.790 5.660 3.953 1.00 74.00 89 GLU A CA 1
ATOM 708 C C . GLU A 1 89 ? 9.846 6.864 3.893 1.00 74.00 89 GLU A C 1
ATOM 710 O O . GLU A 1 89 ? 9.548 7.426 2.845 1.00 74.00 89 GLU A O 1
ATOM 715 N N . SER A 1 90 ? 9.352 7.268 5.058 1.00 58.88 90 SER A N 1
ATOM 716 C CA . SER A 1 90 ? 8.689 8.551 5.222 1.00 58.88 90 SER A CA 1
ATOM 717 C C . SER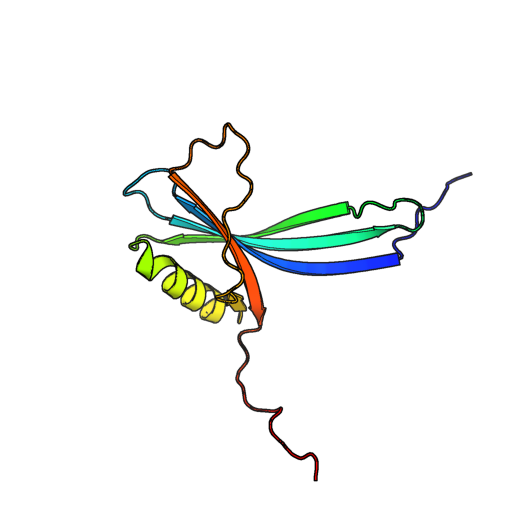 A 1 90 ? 9.792 9.599 5.367 1.00 58.88 90 SER A C 1
ATOM 719 O O . SER A 1 90 ? 10.577 9.520 6.318 1.00 58.88 90 SER A O 1
ATOM 721 N N . GLY A 1 91 ? 9.873 10.574 4.457 1.00 55.66 91 GLY A N 1
ATOM 722 C CA . GLY A 1 91 ? 10.731 11.746 4.658 1.00 55.66 91 GLY A CA 1
ATOM 723 C C . GLY A 1 91 ? 10.485 12.366 6.042 1.00 55.66 91 GLY A C 1
ATOM 724 O O . GLY A 1 91 ? 9.422 12.182 6.630 1.00 55.66 91 GLY A O 1
ATOM 725 N N . ALA A 1 92 ? 11.457 13.094 6.594 1.00 52.03 92 ALA A N 1
ATOM 726 C CA . ALA A 1 92 ? 11.403 13.583 7.981 1.00 52.03 92 ALA A CA 1
ATOM 727 C C . ALA A 1 92 ? 10.139 14.407 8.348 1.00 52.03 92 ALA A C 1
ATOM 729 O O . ALA A 1 92 ? 9.859 14.593 9.531 1.00 52.03 92 ALA A O 1
ATOM 730 N N . ASP A 1 93 ? 9.356 14.842 7.355 1.00 54.81 93 ASP A N 1
ATOM 731 C CA . ASP A 1 93 ? 8.228 15.765 7.483 1.00 54.81 93 ASP A CA 1
ATOM 732 C C . ASP A 1 93 ? 6.833 15.144 7.278 1.00 54.81 93 ASP A C 1
ATOM 734 O O . ASP A 1 93 ? 5.842 15.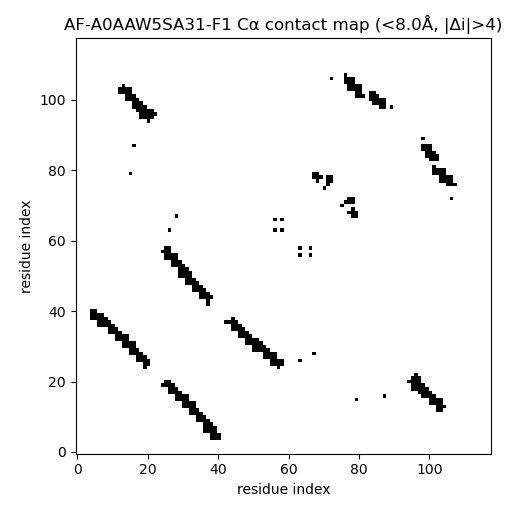873 7.277 1.00 54.81 93 ASP A O 1
ATOM 738 N N . THR A 1 94 ? 6.686 13.822 7.123 1.00 62.59 94 THR A N 1
ATOM 739 C CA . THR A 1 94 ? 5.354 13.241 6.838 1.00 62.59 94 THR A CA 1
ATOM 740 C C . THR A 1 94 ? 4.377 13.313 8.016 1.00 62.59 94 THR A C 1
ATOM 742 O O . THR A 1 94 ? 3.172 13.245 7.801 1.00 62.59 94 THR A O 1
ATOM 745 N N . GLY A 1 95 ? 4.857 13.497 9.254 1.00 72.56 95 GLY A N 1
ATOM 746 C CA . GLY A 1 95 ? 4.006 13.800 10.417 1.00 72.56 95 GLY A CA 1
ATOM 747 C C . GLY A 1 95 ? 3.009 12.701 10.807 1.00 72.56 95 GLY A C 1
ATOM 748 O O . GLY A 1 95 ? 1.995 12.995 11.438 1.00 72.56 95 GLY A O 1
ATOM 749 N N . VAL A 1 96 ? 3.275 11.450 10.426 1.00 80.81 96 VAL A N 1
ATOM 750 C CA . VAL A 1 96 ? 2.337 10.328 10.580 1.00 80.81 96 VAL A CA 1
ATOM 751 C C . VAL A 1 96 ? 2.737 9.406 11.720 1.00 80.81 96 VAL A C 1
ATOM 753 O O . VAL A 1 96 ? 3.915 9.239 12.029 1.00 80.81 96 VAL A O 1
ATOM 756 N N . ALA A 1 97 ? 1.743 8.786 12.350 1.00 84.69 97 ALA A N 1
ATOM 757 C CA . ALA A 1 97 ? 1.961 7.839 13.437 1.00 84.69 97 ALA A CA 1
ATOM 758 C C . ALA A 1 97 ? 2.490 6.480 12.948 1.00 84.69 97 ALA A C 1
ATOM 760 O O . ALA A 1 97 ? 3.170 5.784 13.702 1.00 84.69 97 ALA A O 1
ATOM 761 N N . LEU A 1 98 ? 2.166 6.087 11.712 1.00 88.94 98 LEU A N 1
ATOM 762 C CA . LEU A 1 98 ? 2.654 4.862 11.083 1.00 88.94 98 LEU A CA 1
ATOM 763 C C . LEU A 1 98 ? 2.672 5.016 9.563 1.00 88.94 98 LEU A C 1
ATOM 765 O O . LEU A 1 98 ? 1.718 5.542 8.988 1.00 88.94 98 LEU A O 1
ATOM 769 N N . LEU A 1 99 ? 3.712 4.476 8.936 1.00 92.44 99 LEU A N 1
ATOM 770 C CA . LEU A 1 99 ? 3.755 4.232 7.503 1.00 92.44 99 LEU A CA 1
ATOM 771 C C . LEU A 1 99 ? 4.388 2.860 7.254 1.00 92.44 99 LEU A C 1
ATOM 773 O O . LEU A 1 99 ? 5.521 2.610 7.669 1.00 92.44 99 LEU A O 1
ATOM 777 N N . LEU A 1 100 ? 3.639 1.964 6.620 1.00 94.12 100 LEU A N 1
ATOM 778 C CA . LEU A 1 100 ? 4.086 0.626 6.243 1.00 94.12 100 LEU A CA 1
ATOM 779 C C . LEU A 1 100 ? 3.879 0.410 4.753 1.00 94.12 100 LEU A C 1
ATOM 781 O O . LEU A 1 100 ? 2.946 0.948 4.167 1.00 94.12 100 LEU A O 1
ATOM 785 N N . GLU A 1 101 ? 4.687 -0.464 4.181 1.00 95.75 101 GLU A N 1
ATOM 786 C CA . GLU A 1 101 ? 4.531 -0.939 2.818 1.00 95.75 101 GLU A CA 1
ATOM 787 C C . GLU A 1 101 ? 4.690 -2.453 2.747 1.00 95.75 101 GLU A C 1
ATOM 789 O O . GLU A 1 101 ? 5.419 -3.051 3.540 1.00 95.75 101 GLU A O 1
ATOM 794 N N . GLY A 1 102 ? 4.003 -3.076 1.798 1.00 95.88 102 GLY A N 1
ATOM 795 C CA . GLY A 1 102 ? 4.100 -4.502 1.522 1.00 95.88 102 GLY A CA 1
ATOM 796 C C . GLY A 1 102 ? 3.906 -4.796 0.039 1.00 95.88 102 GLY A C 1
ATOM 797 O O . GLY A 1 102 ? 3.276 -4.034 -0.690 1.00 95.88 102 GLY A O 1
ATOM 798 N N . ARG A 1 103 ? 4.441 -5.922 -0.429 1.00 96.44 103 ARG A N 1
ATOM 799 C CA . ARG A 1 103 ? 4.293 -6.390 -1.813 1.00 96.44 103 ARG A CA 1
ATOM 800 C C . ARG A 1 103 ? 3.007 -7.184 -1.970 1.00 96.44 103 ARG A C 1
ATOM 802 O O . ARG A 1 103 ? 2.800 -8.175 -1.269 1.00 96.44 103 ARG A O 1
ATOM 809 N N . ALA A 1 104 ? 2.178 -6.789 -2.925 1.00 96.38 104 ALA A N 1
ATOM 810 C CA . ALA A 1 104 ? 0.997 -7.533 -3.322 1.00 96.38 104 ALA A CA 1
ATOM 811 C C . ALA A 1 104 ? 1.319 -8.478 -4.486 1.00 96.38 104 ALA A C 1
ATOM 813 O O . ALA A 1 104 ? 2.007 -8.125 -5.440 1.00 96.38 104 ALA A O 1
ATOM 814 N N . ALA A 1 105 ? 0.797 -9.696 -4.406 1.00 94.69 105 ALA A N 1
ATOM 815 C CA . ALA A 1 105 ? 0.912 -10.714 -5.440 1.00 94.69 105 ALA A CA 1
ATOM 816 C C . ALA A 1 105 ? -0.477 -11.286 -5.762 1.00 94.69 105 ALA A C 1
ATOM 818 O O . ALA A 1 105 ? -1.393 -11.150 -4.945 1.00 94.69 105 ALA A O 1
ATOM 819 N N . PRO A 1 106 ? -0.663 -11.944 -6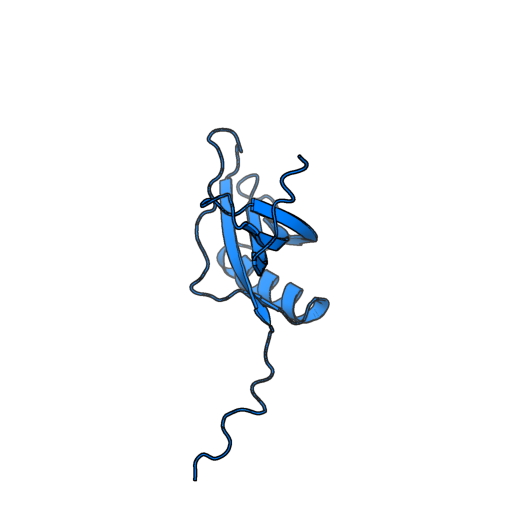.921 1.00 93.88 106 PRO A N 1
ATOM 820 C CA . PRO A 1 106 ? -1.904 -12.642 -7.229 1.00 93.88 106 PRO A CA 1
ATOM 821 C C . PRO A 1 106 ? -2.334 -13.578 -6.094 1.00 93.88 106 PRO A C 1
ATOM 823 O O . PRO A 1 106 ? -1.582 -14.459 -5.671 1.00 93.88 106 PRO A O 1
ATOM 826 N N . ALA A 1 107 ? -3.567 -13.404 -5.622 1.00 87.75 107 ALA A N 1
ATOM 827 C CA . ALA A 1 107 ? -4.233 -14.325 -4.717 1.00 87.75 107 ALA A CA 1
ATOM 828 C C . ALA A 1 107 ? -4.554 -15.602 -5.506 1.00 87.75 107 ALA A C 1
ATOM 830 O O . ALA A 1 107 ? -5.607 -15.731 -6.130 1.00 87.75 107 ALA A O 1
ATOM 831 N N . LEU A 1 108 ? -3.598 -16.531 -5.563 1.00 75.25 108 LEU A N 1
ATOM 832 C CA . LEU A 1 108 ? -3.795 -17.836 -6.190 1.00 75.25 108 LEU A CA 1
ATOM 833 C C . LEU A 1 108 ? -5.046 -18.516 -5.605 1.00 75.25 108 LEU A C 1
ATOM 835 O O . LEU A 1 108 ? -5.147 -18.635 -4.383 1.00 75.25 108 LEU A O 1
ATOM 839 N N . PRO A 1 109 ? -5.897 -19.165 -6.413 1.00 56.09 109 PRO A N 1
ATOM 840 C CA . PRO A 1 109 ? -6.340 -20.485 -6.020 1.00 56.09 109 PRO A CA 1
ATOM 841 C C . PRO A 1 109 ? -5.141 -21.426 -6.216 1.00 56.09 109 PRO A C 1
ATOM 843 O O . PRO A 1 109 ? -4.698 -21.631 -7.345 1.00 56.09 109 PRO A O 1
ATOM 846 N N . ILE A 1 110 ? -4.603 -22.046 -5.159 1.00 53.19 110 ILE A N 1
ATOM 847 C CA . ILE A 1 110 ? -3.757 -23.235 -5.364 1.00 53.19 110 ILE A CA 1
ATOM 848 C C . ILE A 1 110 ? -4.687 -24.364 -5.834 1.00 53.19 110 ILE A C 1
ATOM 850 O O . ILE A 1 110 ? -5.171 -25.181 -5.057 1.00 53.19 110 ILE A O 1
ATOM 854 N N . ARG A 1 111 ? -4.974 -24.388 -7.132 1.00 47.50 111 ARG A N 1
ATOM 855 C CA . ARG A 1 111 ? -5.474 -25.544 -7.874 1.00 47.50 111 ARG A CA 1
ATOM 856 C C . ARG A 1 111 ? -4.763 -25.541 -9.220 1.00 47.50 111 ARG A C 1
ATOM 858 O O . ARG A 1 111 ? -5.267 -24.961 -10.172 1.00 47.50 111 ARG A O 1
ATOM 865 N N . GLY A 1 112 ? -3.585 -26.165 -9.292 1.00 43.81 112 GLY A N 1
ATOM 866 C CA . GLY A 1 112 ? -2.987 -26.441 -10.602 1.00 43.81 112 GLY A CA 1
ATOM 867 C C . GLY A 1 112 ? -1.503 -26.783 -10.696 1.00 43.81 112 GLY A C 1
ATOM 868 O O . GLY A 1 112 ? -1.097 -27.183 -11.776 1.00 43.81 112 GLY A O 1
ATOM 869 N N . LEU A 1 113 ? -0.685 -26.670 -9.643 1.00 47.50 113 LEU A N 1
ATOM 870 C CA . LEU A 1 113 ? 0.768 -26.920 -9.771 1.00 47.50 113 LEU A CA 1
ATOM 871 C C . LEU A 1 113 ? 1.378 -27.752 -8.631 1.00 47.50 113 LEU A C 1
ATOM 873 O O . LEU A 1 113 ? 2.538 -27.608 -8.270 1.00 47.50 113 LEU A O 1
ATOM 877 N N . LEU A 1 114 ? 0.586 -28.687 -8.108 1.00 52.62 114 LEU A N 1
ATOM 878 C CA . LEU A 1 114 ? 1.091 -29.924 -7.507 1.00 52.62 114 LEU A CA 1
ATOM 879 C C . LEU A 1 114 ? 0.490 -31.085 -8.308 1.00 52.62 114 LEU A C 1
ATOM 881 O O . LEU A 1 114 ? -0.462 -31.728 -7.877 1.00 52.62 114 LEU A O 1
ATOM 885 N N . GLY A 1 115 ? 0.979 -31.282 -9.531 1.00 42.06 115 GLY A N 1
ATOM 886 C CA . GLY A 1 115 ? 0.514 -32.339 -10.423 1.00 42.06 115 GLY A CA 1
ATOM 887 C C . GLY A 1 115 ? 1.647 -32.832 -11.314 1.00 42.06 115 GLY A C 1
ATOM 888 O O . GLY A 1 115 ? 1.985 -32.168 -12.282 1.00 42.06 115 GLY A O 1
ATOM 889 N N . ASN A 1 116 ? 2.180 -34.004 -10.965 1.00 42.12 116 ASN A N 1
ATOM 890 C CA . ASN A 1 116 ? 3.044 -34.876 -11.765 1.00 42.12 116 ASN A CA 1
ATOM 891 C C . ASN A 1 116 ? 4.377 -34.314 -12.289 1.00 42.12 116 ASN A C 1
ATOM 893 O O . ASN A 1 116 ? 4.485 -33.876 -13.429 1.00 42.12 116 ASN A O 1
ATOM 897 N N . TRP A 1 117 ? 5.434 -34.553 -11.513 1.00 46.00 117 TRP A N 1
ATOM 898 C CA . TRP A 1 117 ? 6.658 -35.113 -12.089 1.00 46.00 117 TRP A CA 1
ATOM 899 C C . TRP A 1 117 ? 6.695 -36.592 -11.705 1.00 46.00 117 TRP A C 1
ATOM 901 O O . TRP A 1 117 ? 7.085 -36.943 -10.592 1.00 46.00 117 TRP A O 1
ATOM 911 N N . GLY A 1 118 ? 6.160 -37.421 -12.600 1.00 43.47 118 GLY A N 1
ATOM 912 C CA . GLY A 1 118 ? 6.399 -38.861 -12.656 1.00 43.47 118 GLY A CA 1
ATOM 913 C C . GLY A 1 118 ? 7.279 -39.171 -13.855 1.00 43.47 118 GLY A C 1
ATOM 914 O O . GLY A 1 118 ? 7.256 -38.353 -14.804 1.00 43.47 118 GLY A O 1
#

Secondary structure (DSSP, 8-state):
----PPEEEEEEEEEEEEEESSTTSPEEEEEEEEEEEEESS-SSPEEEEEEEEEEEE-S-HHHHHHHHHHHHHHHHSEEE-GGG-EE----TT---SEEEEEEEEE-----SSS----

Organism: Mycobacterium bouchedurhonense (NCBI:txid701041)

pLDDT: mean 85.87, std 16.18, range [42.06, 97.56]

Foldseek 3Di:
DPPPWDWPDKDKFWKKKWFALDVQFWIKIWIKIWIWTDTPPDPHTDIDIDTPDMDTHNDDPVCVQVVVQVVCCVPPQKHFDPVFKDFDPDDPPPNTPGMIMTTIDHNDPPDDPPDDPD

Mean predicted aligned error: 8.18 Å

Radius of gyration: 18.02 Å; Cα contacts (8 Å, |Δi|>4): 210; chains: 1; bounding box: 35×55×50 Å

Nearest PDB structures (foldseek):
  5d39-assembly2_A  TM=3.702E-01  e=3.973E+00  Homo sapiens
  5d39-assembly3_B  TM=4.431E-01  e=9.044E+00  Homo sapiens

Solvent-accessible surface area (backbone atoms only — not comparable to full-atom values): 7033 Å² total; per-residue (Å²): 130,85,81,77,82,45,77,74,46,75,48,78,47,41,34,36,39,39,36,26,61,43,93,90,52,51,32,42,34,35,38,31,40,37,41,38,35,32,42,78,87,41,97,67,60,50,78,47,78,41,85,74,51,73,47,78,40,87,61,55,80,89,49,42,63,58,51,49,31,55,51,32,39,74,78,67,42,22,31,60,42,84,88,47,60,40,76,48,93,66,62,100,77,69,80,51,70,40,51,35,30,25,40,39,42,76,50,71,76,95,74,83,86,90,74,81,94,124

Sequence (118 aa):
MDVTTETIAVETQMRVEVLLPAVGAAFHAVLVREDIQWFDDDPTPDIQQYVVCERDLSVALPSVFAAIDAWLEHEHRLRVLPHSWQPAESGADTGVALLLEGRAAPALPIRGLLGNWG